Protein AF-A0A920RLA5-F1 (afdb_monomer)

Foldseek 3Di:
DDDCPVVLLVCQLVVVVVCCVVPVFCSNVFSVVVVVVCVVVVFFEWEQAAFLCAPVVDDCLRHPDNQSFKAWPDADQFGTKIWHGGPDTPCVVPGQFYFYAYNDDDDPSNRDDDGGDGDGPDDPFDDDDDDDDDDDDPGDTGTDDHGNVNGVDRD

Secondary structure (DSSP, 8-state):
--TTHHHHHHHHHHHHHHHHHHH---HHHHHHHHHHHHHHTT--EEEE--B--SSTTS-GGG-SSGGGS-EEEEEETTEEEEEEEB---TTGGG-SEEEE--SS---GGG----S-------SSS-----S-TTS-----EEEEEPPGGGSS---

Sequence (155 aa):
MRYLSMDGFNAVYQSSALVDQAEGTEYHARFPQYLHQSQDADLTVGIAMTDAKGDRSLRPHQQSNPDSYLRVIERRADGIVISGTKAIVTAAPYVHHLLVLPGRNMVKEDQIFPWLVRYRLTRRGSLLWPDRPADPVRVGHFSGSLRSDDWPMSL

Solvent-accessible surface area (backbone atoms only — not comparable to full-atom values): 9190 Å² total; per-residue (Å²): 119,56,80,66,34,59,60,52,48,55,51,48,56,55,53,26,44,55,46,22,73,74,71,74,53,64,56,43,75,42,48,58,56,55,51,48,54,34,58,78,67,66,40,41,43,27,51,36,38,42,41,58,52,65,60,79,92,47,56,65,69,66,38,92,55,64,46,25,32,60,28,55,77,44,79,54,88,44,35,44,26,43,38,18,15,52,32,88,45,66,63,57,92,80,34,56,29,38,41,30,37,78,67,63,94,79,59,86,79,45,56,60,75,77,70,66,46,80,45,69,90,56,101,79,59,62,85,76,84,78,99,65,99,83,65,86,79,73,51,43,63,46,60,55,79,48,47,39,89,76,35,94,59,79,124

Structure (mmCIF, N/CA/C/O backbone):
data_AF-A0A920RLA5-F1
#
_entry.id   AF-A0A920RLA5-F1
#
loop_
_atom_site.group_PDB
_atom_site.id
_atom_site.type_symbol
_atom_site.label_atom_id
_atom_site.label_alt_id
_atom_site.label_comp_id
_atom_site.label_asym_id
_atom_site.label_entity_id
_atom_site.label_seq_id
_atom_site.pdbx_PDB_ins_code
_atom_site.Cartn_x
_atom_site.Cartn_y
_atom_site.Cartn_z
_atom_site.occupancy
_atom_site.B_iso_or_equiv
_atom_site.auth_seq_id
_atom_site.auth_comp_id
_atom_site.auth_asym_id
_atom_site.auth_atom_id
_atom_site.pdbx_PDB_model_num
ATOM 1 N N . MET A 1 1 ? -8.789 -14.792 8.258 1.00 58.22 1 MET A N 1
ATOM 2 C CA . MET A 1 1 ? -7.505 -14.092 7.955 1.00 58.22 1 MET A CA 1
ATOM 3 C C . MET A 1 1 ? -6.437 -15.107 7.532 1.00 58.22 1 MET A C 1
ATOM 5 O O . MET A 1 1 ? -6.352 -16.149 8.168 1.00 58.22 1 MET A O 1
ATOM 9 N N . ARG A 1 2 ? -5.677 -14.881 6.446 1.00 67.56 2 ARG A N 1
ATOM 10 C CA . ARG A 1 2 ? -4.701 -15.860 5.907 1.00 67.56 2 ARG A CA 1
ATOM 11 C C . ARG A 1 2 ? -3.411 -15.177 5.437 1.00 67.56 2 ARG A C 1
ATOM 13 O O . ARG A 1 2 ? -3.477 -14.084 4.893 1.00 67.56 2 ARG A O 1
ATOM 20 N N . TYR A 1 3 ? -2.271 -15.867 5.537 1.00 73.19 3 TYR A N 1
ATOM 21 C CA . TYR A 1 3 ? -0.999 -15.455 4.917 1.00 73.19 3 TYR A CA 1
ATOM 22 C C . TYR A 1 3 ? -0.556 -14.032 5.336 1.00 73.19 3 TYR A C 1
ATOM 24 O O . TYR A 1 3 ? -0.633 -13.697 6.516 1.00 73.19 3 TYR A O 1
ATOM 32 N N . LEU A 1 4 ? -0.123 -13.194 4.387 1.00 82.38 4 LEU A N 1
ATOM 33 C CA . LEU A 1 4 ? 0.426 -11.847 4.610 1.00 82.38 4 LEU A CA 1
ATOM 34 C C . LEU A 1 4 ? -0.541 -10.853 5.284 1.00 82.38 4 LEU A C 1
ATOM 36 O O . LEU A 1 4 ? -0.100 -9.786 5.710 1.00 82.38 4 LEU A O 1
ATOM 40 N N . SER A 1 5 ? -1.847 -11.147 5.372 1.00 85.69 5 SER A N 1
ATOM 41 C CA . SER A 1 5 ? -2.813 -10.209 5.967 1.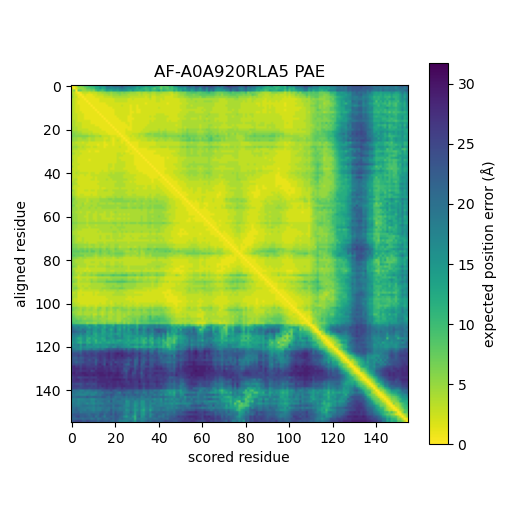00 85.69 5 SER A CA 1
ATOM 42 C C . SER A 1 5 ? -2.486 -9.899 7.426 1.00 85.69 5 SER A C 1
ATOM 44 O O . SER A 1 5 ? -2.631 -8.757 7.844 1.00 85.69 5 SER A O 1
ATOM 46 N N . MET A 1 6 ? -2.049 -10.904 8.194 1.00 89.12 6 MET A N 1
ATOM 47 C CA . MET A 1 6 ? -1.754 -10.738 9.619 1.00 89.12 6 MET A CA 1
ATOM 48 C C . MET A 1 6 ? -0.557 -9.805 9.828 1.00 89.12 6 MET A C 1
ATOM 50 O O . MET A 1 6 ? -0.632 -8.887 10.643 1.00 89.12 6 MET A O 1
ATOM 54 N N . ASP A 1 7 ? 0.513 -9.990 9.055 1.00 91.31 7 ASP A N 1
ATOM 55 C CA . ASP A 1 7 ? 1.702 -9.135 9.118 1.00 91.31 7 ASP A CA 1
ATOM 56 C C . ASP A 1 7 ? 1.358 -7.701 8.712 1.00 91.31 7 ASP A C 1
ATOM 58 O O . ASP A 1 7 ? 1.692 -6.747 9.415 1.00 91.31 7 ASP A O 1
ATOM 62 N N . GLY A 1 8 ? 0.613 -7.551 7.610 1.00 88.50 8 GLY A N 1
ATOM 63 C CA . GLY A 1 8 ? 0.151 -6.252 7.133 1.00 88.50 8 GLY A CA 1
ATOM 64 C C . GLY A 1 8 ? -0.722 -5.535 8.160 1.00 88.50 8 GLY A C 1
ATOM 65 O O . GLY A 1 8 ? -0.545 -4.344 8.386 1.00 88.50 8 GLY A O 1
ATOM 66 N N . PHE A 1 9 ? -1.630 -6.248 8.825 1.00 89.50 9 PHE A N 1
ATOM 67 C CA . PHE A 1 9 ? -2.524 -5.652 9.815 1.00 89.50 9 PHE A CA 1
ATOM 68 C C . PHE A 1 9 ? -1.794 -5.217 11.082 1.00 89.50 9 PHE A C 1
ATOM 70 O O . PHE A 1 9 ? -2.038 -4.114 11.561 1.00 89.50 9 PHE A O 1
ATOM 77 N N . ASN A 1 10 ? -0.866 -6.028 11.593 1.00 91.94 10 ASN A N 1
ATOM 78 C CA . ASN A 1 10 ? -0.052 -5.639 12.745 1.00 91.94 10 ASN A CA 1
ATOM 79 C C . ASN A 1 10 ? 0.842 -4.433 12.423 1.00 91.94 10 ASN A C 1
ATOM 81 O O . ASN A 1 10 ? 0.932 -3.500 13.222 1.00 91.94 10 ASN A O 1
ATOM 85 N N . ALA A 1 11 ? 1.455 -4.413 11.235 1.00 90.44 11 ALA A N 1
ATOM 86 C CA . ALA A 1 11 ? 2.264 -3.285 10.788 1.00 90.44 11 ALA A CA 1
ATOM 87 C C . ALA A 1 11 ? 1.426 -2.007 10.636 1.00 90.44 11 ALA A C 1
ATOM 89 O O . ALA A 1 11 ? 1.840 -0.946 11.102 1.00 90.44 11 ALA A O 1
ATOM 90 N N . VAL A 1 12 ? 0.235 -2.092 10.031 1.00 88.00 12 VAL A N 1
ATOM 91 C CA . VAL A 1 12 ? -0.674 -0.942 9.901 1.00 88.00 12 VAL A CA 1
ATOM 92 C C . VAL A 1 12 ? -1.133 -0.452 11.272 1.00 88.00 12 VAL A C 1
ATOM 94 O O . VAL A 1 12 ? -1.073 0.747 11.512 1.00 88.00 12 VAL A O 1
ATOM 97 N N . TYR A 1 13 ? -1.498 -1.351 12.189 1.00 89.94 13 TYR A N 1
ATOM 98 C CA . TYR A 1 13 ? -1.905 -0.984 13.546 1.00 89.94 13 TYR A CA 1
ATOM 99 C C . TYR A 1 13 ? -0.833 -0.157 14.271 1.00 89.94 13 TYR A C 1
ATOM 101 O O . TYR A 1 13 ? -1.135 0.890 14.835 1.00 89.94 13 TYR A O 1
ATOM 109 N N . GLN A 1 14 ? 0.428 -0.599 14.238 1.00 92.25 14 GLN A N 1
ATOM 110 C CA . GLN A 1 14 ? 1.524 0.120 14.895 1.00 92.25 14 GLN A CA 1
ATOM 111 C C . GLN A 1 14 ? 1.880 1.420 14.167 1.00 92.25 14 GLN A C 1
ATOM 113 O O . GLN A 1 14 ? 2.019 2.470 14.792 1.00 92.25 14 GLN A O 1
ATOM 118 N N . SER A 1 15 ? 2.023 1.359 12.841 1.00 88.44 15 SER A N 1
ATOM 119 C CA . SER A 1 15 ? 2.437 2.515 12.039 1.00 88.44 15 SER A CA 1
ATOM 120 C C . SER A 1 15 ? 1.401 3.639 12.059 1.00 88.44 15 SER A C 1
ATOM 122 O O . SER A 1 15 ? 1.785 4.802 12.149 1.00 88.44 15 SER A O 1
ATOM 124 N N . SER A 1 16 ? 0.103 3.324 12.062 1.00 86.25 16 SER A N 1
ATOM 125 C CA . SER A 1 16 ? -0.944 4.344 12.131 1.00 86.25 16 SER A CA 1
ATOM 126 C C . SER A 1 16 ? -0.922 5.119 13.451 1.00 86.25 16 SER A C 1
ATOM 128 O O . SER A 1 16 ? -1.165 6.319 13.429 1.00 86.25 16 SER A O 1
ATOM 130 N N . ALA A 1 17 ? -0.592 4.479 14.582 1.00 88.12 17 ALA A N 1
ATOM 131 C CA . ALA A 1 17 ? -0.477 5.167 15.875 1.00 88.12 17 ALA A CA 1
ATOM 132 C C . ALA A 1 17 ? 0.652 6.206 15.867 1.00 88.12 17 ALA A C 1
ATOM 134 O O . ALA A 1 17 ? 0.487 7.318 16.362 1.00 88.12 17 ALA A O 1
ATOM 135 N N . LEU A 1 18 ? 1.794 5.845 15.274 1.00 88.50 18 LEU A N 1
ATOM 136 C CA . LEU A 1 18 ? 2.946 6.736 15.150 1.00 88.50 18 LEU A CA 1
ATOM 137 C C . LEU A 1 18 ? 2.649 7.925 14.231 1.00 88.50 18 LEU A C 1
ATOM 139 O O . LEU A 1 18 ? 3.065 9.042 14.525 1.00 88.50 18 LEU A O 1
ATOM 143 N N . VAL A 1 19 ? 1.921 7.692 13.134 1.00 83.56 19 VAL A N 1
ATOM 144 C CA . VAL A 1 19 ? 1.501 8.762 12.219 1.00 83.56 19 VAL A CA 1
ATOM 145 C C . VAL A 1 19 ? 0.525 9.711 12.908 1.00 83.56 19 VAL A C 1
ATOM 147 O O . VAL A 1 19 ? 0.733 10.916 12.848 1.00 83.56 19 VAL A O 1
ATOM 150 N N . ASP A 1 20 ? -0.479 9.193 13.618 1.00 85.50 20 ASP A N 1
ATOM 151 C CA . ASP A 1 20 ? -1.429 10.029 14.362 1.00 85.50 20 ASP A CA 1
ATOM 152 C C . ASP A 1 20 ? -0.726 10.884 15.423 1.00 85.50 20 ASP A C 1
ATOM 154 O O . ASP A 1 20 ? -1.028 12.067 15.563 1.00 85.50 20 ASP A O 1
ATOM 158 N N . GLN A 1 21 ? 0.269 10.324 16.119 1.00 90.50 21 GLN A N 1
ATOM 159 C CA . GLN A 1 21 ? 1.071 11.072 17.086 1.00 90.50 21 GLN A CA 1
ATOM 160 C C . GLN A 1 21 ? 1.901 12.192 16.435 1.00 90.50 21 GLN A C 1
ATOM 162 O O . GLN A 1 21 ? 2.076 13.248 17.042 1.00 90.50 21 GLN A O 1
ATOM 167 N N . ALA A 1 22 ? 2.443 11.960 15.238 1.00 86.12 22 ALA A N 1
ATOM 168 C CA . ALA A 1 22 ? 3.309 12.915 14.549 1.00 86.12 22 ALA A CA 1
ATOM 169 C C . ALA A 1 22 ? 2.527 14.012 13.807 1.00 86.12 22 ALA A C 1
ATOM 171 O O . ALA A 1 22 ? 2.937 15.170 13.816 1.00 86.12 22 ALA A O 1
ATOM 172 N N . GLU A 1 23 ? 1.406 13.650 13.182 1.00 81.56 23 GLU A N 1
ATOM 173 C CA . GLU 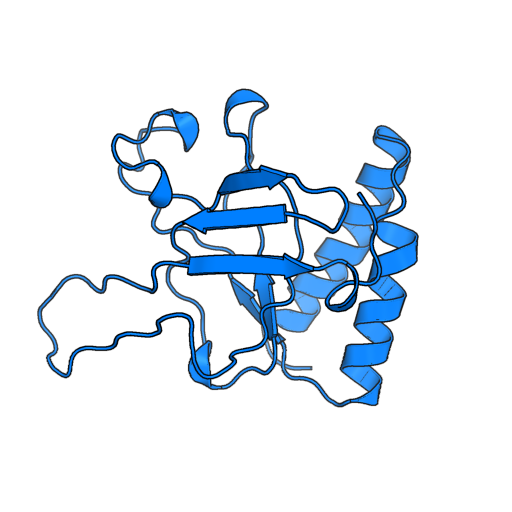A 1 23 ? 0.689 14.493 12.217 1.00 81.56 23 GLU A CA 1
ATOM 174 C C . GLU A 1 23 ? -0.698 14.938 12.715 1.00 81.56 23 GLU A C 1
ATOM 176 O O . GLU A 1 23 ? -1.384 15.695 12.030 1.00 81.56 23 GLU A O 1
ATOM 181 N N . GLY A 1 24 ? -1.140 14.481 13.895 1.00 81.56 24 GLY A N 1
ATOM 182 C CA . GLY A 1 24 ? -2.450 14.833 14.456 1.00 81.56 24 GLY A CA 1
ATOM 183 C C . GLY A 1 24 ? -3.635 14.240 13.688 1.00 81.56 24 GLY A C 1
ATOM 184 O O . GLY A 1 24 ? -4.730 14.799 13.717 1.00 81.56 24 GLY A O 1
ATOM 185 N N . THR A 1 25 ? -3.415 13.142 12.962 1.00 79.31 25 THR A N 1
ATOM 186 C CA . THR A 1 25 ? -4.450 12.432 12.201 1.00 79.31 25 THR A CA 1
ATOM 187 C C . THR A 1 25 ? -5.240 11.451 13.079 1.00 79.31 25 THR A C 1
ATOM 189 O O . THR A 1 25 ? -4.962 11.299 14.265 1.00 79.31 25 THR A O 1
ATOM 192 N N . GLU A 1 26 ? -6.237 10.775 12.497 1.00 77.56 26 GLU A N 1
ATOM 193 C CA . GLU A 1 26 ? -7.094 9.799 13.200 1.00 77.56 26 GLU A CA 1
ATOM 194 C C . GLU A 1 26 ? -7.061 8.390 12.568 1.00 77.56 26 GLU A C 1
ATOM 196 O O . GLU A 1 26 ? -8.023 7.618 12.653 1.00 77.56 26 GLU A O 1
ATOM 201 N N . TYR A 1 27 ? -5.985 8.034 11.867 1.00 77.94 27 TYR A N 1
ATOM 202 C CA . TYR A 1 27 ? -5.880 6.766 11.145 1.00 77.94 27 TYR A CA 1
ATOM 203 C C . TYR A 1 27 ? -5.922 5.546 12.076 1.00 77.94 27 TYR A C 1
ATOM 205 O O . TYR A 1 27 ? -6.524 4.522 11.739 1.00 77.94 27 TYR A O 1
ATOM 213 N N . HIS A 1 28 ? -5.312 5.646 13.254 1.00 84.19 28 HIS A N 1
ATOM 214 C CA . HIS A 1 28 ? -5.241 4.581 14.244 1.00 84.19 28 HIS A CA 1
ATOM 215 C C . HIS A 1 28 ? -6.575 4.308 14.925 1.00 84.19 28 HIS A C 1
ATOM 217 O O . HIS A 1 28 ? -6.865 3.154 15.212 1.00 84.19 28 HIS A O 1
ATOM 223 N N . ALA A 1 29 ? -7.425 5.316 15.125 1.00 80.38 29 ALA A N 1
ATOM 224 C CA . ALA A 1 29 ? -8.768 5.093 15.665 1.00 80.38 29 ALA A CA 1
ATOM 225 C C . ALA A 1 29 ? -9.670 4.326 14.677 1.00 80.38 29 ALA A C 1
ATOM 227 O O . ALA A 1 29 ? -10.570 3.579 15.070 1.00 80.38 29 ALA A O 1
ATOM 228 N N . ARG A 1 30 ? -9.418 4.496 13.377 1.00 76.62 30 ARG A N 1
ATOM 229 C CA . ARG A 1 30 ? -10.261 3.979 12.293 1.00 76.62 30 ARG A CA 1
ATOM 230 C C . ARG A 1 30 ? -9.838 2.578 11.831 1.00 76.62 30 ARG A C 1
ATOM 232 O O . ARG A 1 30 ? -10.688 1.769 11.461 1.00 76.62 30 ARG A O 1
ATOM 239 N N . PHE A 1 31 ? -8.548 2.239 11.899 1.00 83.56 31 PHE A N 1
ATOM 240 C CA . PHE A 1 31 ? -8.054 0.915 11.497 1.00 83.56 31 PHE A CA 1
ATOM 241 C C . PHE A 1 31 ? -8.662 -0.271 12.288 1.00 83.56 31 PHE A C 1
ATOM 243 O O . PHE A 1 31 ? -9.070 -1.243 11.647 1.00 83.56 31 PHE A O 1
ATOM 250 N N . PRO A 1 32 ? -8.809 -0.226 13.630 1.00 85.81 32 PRO A N 1
ATOM 251 C CA . PRO A 1 32 ? -9.455 -1.288 14.402 1.00 85.81 32 PRO A CA 1
ATOM 252 C C . PRO A 1 32 ? -10.892 -1.564 13.957 1.00 85.81 32 PRO A C 1
ATOM 254 O O . PRO A 1 32 ? -11.315 -2.714 13.941 1.00 85.81 32 PRO A O 1
ATOM 257 N N . GLN A 1 33 ? -11.633 -0.541 13.520 1.00 83.94 33 GLN A N 1
ATOM 258 C CA . GLN A 1 33 ? -12.989 -0.725 12.996 1.00 83.94 33 GLN A CA 1
ATOM 259 C C . GLN A 1 33 ? -12.969 -1.560 11.709 1.00 83.94 33 GLN A C 1
ATOM 261 O O . GLN A 1 33 ? -13.754 -2.494 11.567 1.00 83.94 33 GLN A O 1
ATOM 266 N N . TYR A 1 34 ? -12.029 -1.288 10.797 1.00 81.50 34 TYR A N 1
ATOM 267 C CA . TYR A 1 34 ? -11.833 -2.105 9.596 1.00 81.50 34 TYR A CA 1
ATOM 268 C C . TYR A 1 34 ? -11.377 -3.536 9.924 1.00 81.50 34 TYR A C 1
ATOM 270 O O . TYR A 1 34 ? -11.817 -4.494 9.280 1.00 81.50 34 TYR A O 1
ATOM 278 N N . LEU A 1 35 ? -10.505 -3.690 10.925 1.00 86.00 35 LEU A N 1
ATOM 279 C CA . LEU A 1 35 ? -10.062 -4.993 11.413 1.00 86.00 35 LEU A CA 1
ATOM 280 C C . LEU A 1 35 ? -11.252 -5.821 11.914 1.00 86.00 35 LEU A C 1
ATOM 282 O O . LEU A 1 35 ? -11.428 -6.945 11.447 1.00 86.00 35 LEU A O 1
ATOM 286 N N . HIS A 1 36 ? -12.084 -5.251 12.788 1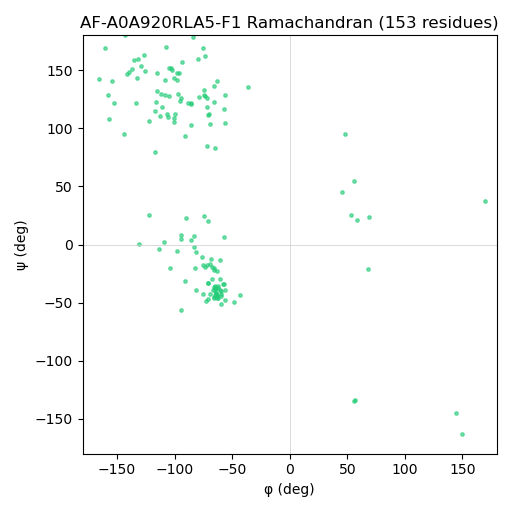.00 86.94 36 HIS A N 1
ATOM 287 C CA . HIS A 1 36 ? -13.279 -5.912 13.314 1.00 86.94 36 HIS A CA 1
ATOM 288 C C . HIS A 1 36 ? -14.277 -6.241 12.205 1.00 86.94 36 HIS A C 1
ATOM 290 O O . HIS A 1 36 ? -14.667 -7.392 12.079 1.00 86.94 36 HIS A O 1
ATOM 296 N N . GLN A 1 37 ? -14.573 -5.306 11.297 1.00 84.81 37 GLN A N 1
ATOM 297 C CA . GLN A 1 37 ? -15.428 -5.582 10.133 1.00 84.81 37 GLN A CA 1
ATOM 298 C C . GLN A 1 37 ? -14.902 -6.741 9.274 1.00 84.81 37 GLN A C 1
ATOM 300 O O . GLN A 1 37 ? -15.676 -7.553 8.770 1.00 84.81 37 GLN A O 1
ATOM 305 N N . SER A 1 38 ? -13.582 -6.823 9.088 1.00 85.06 38 SER A 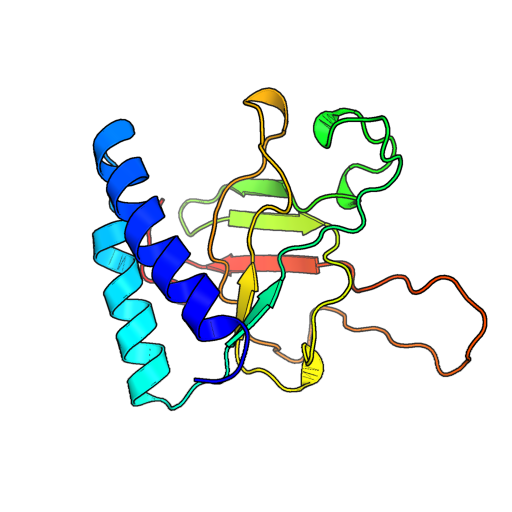N 1
ATOM 306 C CA . SER A 1 38 ? -12.959 -7.909 8.328 1.00 85.06 38 SER A CA 1
ATOM 307 C C . SER A 1 38 ? -13.019 -9.244 9.069 1.00 85.06 38 SER A C 1
ATOM 309 O O . SER A 1 38 ? -13.115 -10.282 8.420 1.00 85.06 38 SER A O 1
ATOM 311 N N . GLN A 1 39 ? -12.950 -9.230 10.401 1.00 89.44 39 GLN A N 1
ATOM 312 C CA . GLN A 1 39 ? -13.087 -10.417 11.245 1.00 89.44 39 GLN A CA 1
ATOM 313 C C . GLN A 1 39 ? -14.541 -10.902 11.290 1.00 89.44 39 GLN A C 1
ATOM 315 O O . GLN A 1 39 ? -14.787 -12.073 11.017 1.00 89.44 39 GLN A O 1
ATOM 320 N N . ASP A 1 40 ? -15.490 -9.999 11.545 1.00 91.25 40 ASP A N 1
ATOM 321 C CA . ASP A 1 40 ? -16.921 -10.292 11.670 1.00 91.25 40 ASP A CA 1
ATOM 322 C C . ASP A 1 40 ? -17.512 -10.857 10.372 1.00 91.25 40 ASP A C 1
ATOM 324 O O . ASP A 1 40 ? -18.353 -11.753 10.402 1.00 91.25 40 ASP A O 1
ATOM 328 N N . ALA A 1 41 ? -17.054 -10.357 9.220 1.00 87.38 41 ALA A N 1
ATOM 329 C CA . ALA A 1 41 ? -17.496 -10.817 7.905 1.00 87.38 41 ALA A CA 1
ATOM 330 C C . ALA A 1 41 ? -16.595 -11.908 7.285 1.00 87.38 41 ALA A C 1
ATOM 332 O O . ALA A 1 41 ? -16.764 -12.225 6.109 1.00 87.38 41 ALA A O 1
ATOM 333 N N . ASP A 1 42 ? -15.626 -12.446 8.040 1.00 90.38 42 ASP A N 1
ATOM 334 C CA . ASP A 1 42 ? -14.625 -13.434 7.595 1.00 90.38 42 ASP A CA 1
ATOM 335 C C . ASP A 1 42 ? -13.973 -13.093 6.237 1.00 90.38 42 ASP A C 1
ATOM 337 O O . ASP A 1 42 ? -13.819 -13.909 5.322 1.00 90.38 42 ASP A O 1
ATOM 341 N N . LEU A 1 43 ? -13.580 -11.827 6.078 1.00 85.75 43 LEU A N 1
ATOM 342 C CA . LEU A 1 43 ? -13.010 -11.345 4.830 1.00 85.75 43 LEU A CA 1
ATOM 343 C C . LEU A 1 43 ? -11.578 -11.847 4.654 1.00 85.75 43 LEU A C 1
ATOM 345 O O . LEU A 1 43 ? -10.699 -11.722 5.512 1.00 85.75 43 LEU A O 1
ATOM 349 N N . THR A 1 44 ? -11.309 -12.347 3.454 1.00 86.94 44 THR A N 1
ATOM 350 C CA . THR A 1 44 ? -9.938 -12.593 2.997 1.00 86.94 44 THR A CA 1
ATOM 351 C C . THR A 1 44 ? -9.371 -11.314 2.385 1.00 86.94 44 THR A C 1
ATOM 353 O O . THR A 1 44 ? -9.934 -10.803 1.417 1.00 86.94 44 THR A O 1
ATOM 356 N N . VAL A 1 45 ? -8.256 -10.814 2.925 1.00 84.69 45 VAL A N 1
ATOM 357 C CA . VAL A 1 45 ? -7.627 -9.548 2.512 1.00 84.69 45 VAL A CA 1
ATOM 358 C C . VAL A 1 45 ? -6.228 -9.810 1.955 1.00 84.69 45 VAL A C 1
ATOM 360 O O . VAL A 1 45 ? -5.349 -10.256 2.684 1.00 84.69 45 VAL A O 1
ATOM 363 N N . GLY A 1 46 ? -5.994 -9.551 0.672 1.00 86.56 46 GLY A N 1
ATOM 364 C CA . GLY A 1 46 ? -4.666 -9.680 0.060 1.00 86.56 46 GLY A CA 1
ATOM 365 C C . GLY A 1 46 ? -3.778 -8.472 0.353 1.00 86.56 46 GLY A C 1
ATOM 366 O O . GLY A 1 46 ? -4.284 -7.398 0.657 1.00 86.56 46 GLY A O 1
ATOM 367 N N . ILE A 1 47 ? -2.458 -8.616 0.233 1.00 87.62 47 ILE A N 1
ATOM 368 C CA . ILE A 1 47 ? -1.511 -7.498 0.373 1.00 87.62 47 ILE A CA 1
ATOM 369 C C . ILE A 1 47 ? -1.000 -7.077 -1.003 1.00 87.62 47 ILE A C 1
ATOM 371 O O . ILE A 1 47 ? -0.476 -7.899 -1.753 1.00 87.62 47 ILE A O 1
ATOM 375 N N . ALA A 1 48 ? -1.104 -5.786 -1.309 1.00 88.12 48 ALA A N 1
ATOM 376 C CA . ALA A 1 48 ? -0.597 -5.177 -2.531 1.00 88.12 48 ALA A CA 1
ATOM 377 C C . ALA A 1 48 ? 0.497 -4.151 -2.189 1.00 88.12 48 ALA A C 1
ATOM 379 O O . ALA A 1 48 ? 0.262 -2.945 -2.127 1.00 88.12 48 ALA A O 1
ATOM 380 N N . MET A 1 49 ? 1.703 -4.660 -1.932 1.00 88.19 49 MET A N 1
ATOM 381 C CA . MET A 1 49 ? 2.864 -3.873 -1.496 1.00 88.19 49 MET A CA 1
ATOM 382 C C . MET A 1 49 ? 3.756 -3.467 -2.678 1.00 88.19 49 MET A C 1
ATOM 384 O O . MET A 1 49 ? 4.015 -2.288 -2.913 1.00 88.19 49 MET A O 1
ATOM 388 N N . THR A 1 50 ? 4.219 -4.453 -3.447 1.00 90.69 50 THR A N 1
ATOM 389 C CA . THR A 1 50 ? 5.231 -4.270 -4.493 1.00 90.69 50 THR A CA 1
ATOM 390 C C . THR A 1 50 ? 4.657 -3.532 -5.700 1.00 90.69 50 THR A C 1
ATOM 392 O O . THR A 1 50 ? 3.747 -4.023 -6.353 1.00 90.69 50 THR A O 1
ATOM 395 N N . ASP A 1 51 ? 5.191 -2.356 -6.023 1.00 90.00 51 ASP A N 1
ATOM 396 C CA . ASP A 1 51 ? 4.887 -1.641 -7.269 1.00 90.00 51 ASP A CA 1
ATOM 397 C C . ASP A 1 51 ? 5.585 -2.279 -8.491 1.00 90.00 51 ASP A C 1
ATOM 399 O O . ASP A 1 51 ? 6.488 -3.106 -8.338 1.00 90.00 51 ASP A O 1
ATOM 403 N N . ALA A 1 52 ? 5.219 -1.877 -9.714 1.00 90.38 52 ALA A N 1
ATOM 404 C CA . ALA A 1 52 ? 5.934 -2.291 -10.933 1.00 90.38 52 ALA A CA 1
ATOM 405 C C . ALA A 1 52 ? 7.394 -1.791 -10.973 1.00 90.38 52 ALA A C 1
ATOM 407 O O . ALA A 1 52 ? 8.246 -2.401 -11.621 1.00 90.38 52 ALA A O 1
ATOM 408 N N . LYS A 1 53 ? 7.690 -0.716 -10.231 1.00 86.75 53 LYS A N 1
ATOM 409 C CA . LYS A 1 53 ? 9.013 -0.121 -9.966 1.00 86.75 53 LYS A CA 1
ATOM 410 C C . LYS A 1 53 ? 9.728 0.543 -11.144 1.00 86.75 53 LYS A C 1
ATOM 412 O O . LYS A 1 53 ? 10.574 1.387 -10.867 1.00 86.75 53 LYS A O 1
ATOM 417 N N . GLY A 1 54 ? 9.398 0.217 -12.394 1.00 90.25 54 GLY A N 1
ATOM 418 C CA . GLY A 1 54 ? 10.006 0.846 -13.572 1.00 90.25 54 GLY A CA 1
ATOM 419 C C . GLY A 1 54 ? 11.535 0.719 -13.579 1.00 90.25 54 GLY A C 1
ATOM 420 O O . GLY A 1 54 ? 12.072 -0.357 -13.297 1.00 90.25 54 GLY A O 1
ATOM 421 N N . ASP A 1 55 ? 12.231 1.821 -13.866 1.00 92.62 55 ASP A N 1
ATOM 422 C CA . ASP A 1 55 ? 13.684 1.902 -13.713 1.00 92.62 55 ASP A CA 1
ATOM 423 C C . ASP A 1 55 ? 14.049 1.910 -12.223 1.00 92.62 55 ASP A C 1
ATOM 425 O O . ASP A 1 55 ? 13.776 2.856 -11.482 1.00 92.62 55 ASP A O 1
ATOM 429 N N . ARG A 1 56 ? 14.698 0.836 -11.772 1.00 91.69 56 ARG A N 1
ATOM 430 C CA . ARG A 1 56 ? 15.036 0.635 -10.358 1.00 91.69 56 ARG A CA 1
ATOM 431 C C . ARG A 1 56 ? 16.114 1.590 -9.842 1.00 91.69 56 ARG A C 1
ATOM 433 O O . ARG A 1 56 ? 16.243 1.708 -8.624 1.00 91.69 56 ARG A O 1
ATOM 440 N N . SER A 1 57 ? 16.867 2.245 -10.727 1.00 94.25 57 SER A N 1
ATOM 441 C CA . SER A 1 57 ? 17.847 3.270 -10.350 1.00 94.25 57 SER A CA 1
ATOM 442 C C . SER A 1 57 ? 17.190 4.601 -9.970 1.00 94.25 57 SER A C 1
ATOM 444 O O . SER A 1 57 ? 17.797 5.411 -9.271 1.00 94.25 57 SER A O 1
ATOM 446 N N . LEU A 1 58 ? 15.928 4.799 -10.360 1.00 92.75 58 LEU A N 1
ATOM 447 C CA . LEU A 1 58 ? 15.186 6.039 -10.172 1.00 92.75 58 LEU A CA 1
ATOM 448 C C . LEU A 1 58 ? 14.186 5.947 -9.005 1.00 92.75 58 LEU A C 1
ATOM 450 O O . LEU A 1 58 ? 13.664 4.884 -8.640 1.00 92.75 58 LEU A O 1
ATOM 454 N N . ARG A 1 59 ? 13.901 7.093 -8.380 1.00 90.75 59 ARG A N 1
ATOM 455 C CA . ARG A 1 59 ? 12.810 7.246 -7.399 1.00 90.75 59 ARG A CA 1
ATOM 456 C C . ARG A 1 59 ? 11.443 7.249 -8.102 1.00 90.75 59 ARG A C 1
ATOM 458 O O . ARG A 1 59 ? 11.397 7.479 -9.309 1.00 90.75 59 ARG A O 1
ATOM 465 N N . PRO A 1 60 ? 10.330 7.017 -7.382 1.00 90.38 60 PRO A N 1
ATOM 466 C CA . PRO A 1 60 ? 8.979 7.087 -7.949 1.00 90.38 60 PRO A CA 1
ATOM 467 C C . PRO A 1 60 ? 8.699 8.355 -8.768 1.00 90.38 60 PRO A C 1
ATOM 469 O O . PRO A 1 60 ? 8.285 8.246 -9.919 1.00 90.38 60 PRO A O 1
ATOM 472 N N . HIS A 1 61 ? 9.005 9.541 -8.230 1.00 89.69 61 HIS A N 1
ATOM 473 C CA . HIS A 1 61 ? 8.784 10.820 -8.928 1.00 89.69 61 HIS A CA 1
ATOM 474 C C . HIS A 1 61 ? 9.693 11.051 -10.149 1.00 89.69 61 HIS A C 1
ATOM 476 O O . HIS A 1 61 ? 9.458 11.972 -10.924 1.00 89.69 61 HIS A O 1
ATOM 482 N N . GLN A 1 62 ? 10.741 10.240 -10.314 1.00 92.75 62 GLN A N 1
ATOM 483 C CA . GLN A 1 62 ? 11.706 10.343 -11.415 1.00 92.75 62 GLN A CA 1
ATOM 484 C C . GLN A 1 62 ? 11.400 9.363 -12.551 1.00 92.75 62 GLN A C 1
ATOM 486 O O . GLN A 1 62 ? 12.081 9.377 -13.574 1.00 92.75 62 GLN A O 1
ATOM 491 N N . GLN A 1 63 ? 10.411 8.483 -12.379 1.00 91.81 63 GLN A N 1
ATOM 492 C CA . GLN A 1 63 ? 10.049 7.517 -13.407 1.00 91.81 63 GLN A CA 1
ATOM 493 C C . GLN A 1 63 ? 9.482 8.234 -14.632 1.00 91.81 63 GLN A C 1
ATOM 495 O O . GLN A 1 63 ? 8.618 9.099 -14.512 1.00 91.81 63 GLN A O 1
ATOM 500 N N . SER A 1 64 ? 9.906 7.810 -15.823 1.00 93.75 64 SER A N 1
ATOM 501 C CA . SER A 1 64 ? 9.328 8.296 -17.082 1.00 93.75 64 SER A CA 1
ATOM 502 C C . SER A 1 64 ? 7.842 7.950 -17.200 1.00 93.75 64 SER A C 1
ATOM 504 O O . SER A 1 64 ? 7.055 8.744 -17.710 1.00 93.75 64 SER A O 1
ATOM 506 N N . ASN A 1 65 ? 7.451 6.776 -16.694 1.00 91.38 65 ASN A N 1
ATOM 507 C CA . ASN A 1 65 ? 6.058 6.394 -16.519 1.00 91.38 65 ASN A CA 1
ATOM 508 C C . ASN A 1 65 ? 5.638 6.580 -15.046 1.00 91.38 65 ASN A C 1
ATOM 510 O O . ASN A 1 65 ? 6.031 5.752 -14.211 1.00 91.38 65 ASN A O 1
ATOM 514 N N . PRO A 1 66 ? 4.798 7.583 -14.727 1.00 86.75 66 PRO A N 1
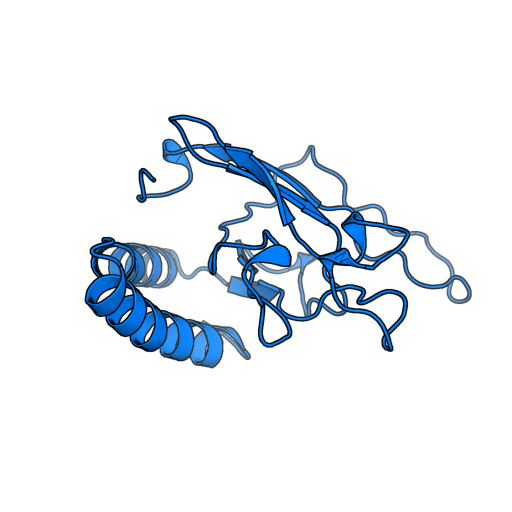ATOM 515 C CA . PRO A 1 66 ? 4.379 7.868 -13.356 1.00 86.75 66 PRO A CA 1
ATOM 516 C C . PRO A 1 66 ? 3.498 6.767 -12.746 1.00 86.75 66 PRO A C 1
ATOM 518 O O . PRO A 1 66 ? 3.419 6.673 -11.528 1.00 86.75 66 PRO A O 1
ATOM 521 N N . ASP A 1 67 ? 2.885 5.900 -13.560 1.00 87.19 67 ASP A N 1
ATOM 522 C CA . ASP A 1 67 ? 2.049 4.783 -13.090 1.00 87.19 67 ASP A CA 1
ATOM 523 C C . ASP A 1 67 ? 2.866 3.513 -12.768 1.00 87.19 67 ASP A C 1
ATOM 525 O O . ASP A 1 67 ? 2.309 2.468 -12.412 1.00 87.19 67 ASP A O 1
ATOM 529 N N . SER A 1 68 ? 4.201 3.591 -12.862 1.00 89.38 68 SER A N 1
ATOM 530 C CA . SER A 1 68 ? 5.112 2.535 -12.387 1.00 89.38 68 SER A CA 1
ATOM 531 C C . SER A 1 68 ? 5.069 2.366 -10.865 1.00 89.38 68 SER A C 1
ATOM 533 O O . SER A 1 68 ? 5.457 1.312 -10.354 1.00 89.38 68 SER A O 1
ATOM 535 N N . TYR A 1 69 ? 4.599 3.396 -10.157 1.00 87.19 69 TYR A N 1
ATOM 536 C CA . TYR A 1 69 ? 4.278 3.388 -8.736 1.00 87.19 69 TYR A CA 1
ATOM 537 C C . TYR A 1 69 ? 2.846 3.874 -8.537 1.00 87.19 69 TYR A C 1
ATOM 539 O O . TYR A 1 69 ? 2.335 4.680 -9.311 1.00 87.19 69 TYR A O 1
ATOM 547 N N . LEU A 1 70 ? 2.190 3.372 -7.496 1.00 84.69 70 LEU A N 1
ATOM 548 C CA . LEU A 1 70 ? 0.864 3.845 -7.121 1.00 84.69 70 LEU A CA 1
ATOM 549 C C . LEU A 1 70 ? 0.940 5.248 -6.511 1.00 84.69 70 LEU A C 1
ATOM 551 O O . LEU A 1 70 ? 1.660 5.439 -5.540 1.00 84.69 70 LEU A O 1
ATOM 555 N N . ARG A 1 71 ? 0.176 6.204 -7.039 1.00 81.81 71 ARG A N 1
ATOM 556 C CA . ARG A 1 71 ? 0.141 7.609 -6.600 1.00 81.81 71 ARG A CA 1
ATOM 557 C C . ARG A 1 71 ? -1.288 8.129 -6.489 1.00 81.81 71 ARG A C 1
ATOM 559 O O . ARG A 1 71 ? -2.197 7.611 -7.137 1.00 81.81 71 ARG A O 1
ATOM 566 N N . VAL A 1 72 ? -1.476 9.189 -5.709 1.00 80.31 72 VAL A N 1
ATOM 567 C CA . VAL A 1 72 ? -2.745 9.929 -5.686 1.00 80.31 72 VAL A CA 1
ATOM 568 C C . VAL A 1 72 ? -2.796 10.840 -6.907 1.00 80.31 72 VAL A C 1
ATOM 570 O O . VAL A 1 72 ? -1.866 11.606 -7.146 1.00 80.31 72 VAL A O 1
ATOM 573 N N . ILE A 1 73 ? -3.868 10.748 -7.688 1.00 80.75 73 ILE A N 1
ATOM 574 C CA . ILE A 1 73 ? -4.093 11.608 -8.859 1.00 80.75 73 ILE A CA 1
ATOM 575 C C . ILE A 1 73 ? -5.133 12.692 -8.595 1.00 80.75 73 ILE A C 1
ATOM 577 O O . ILE A 1 73 ? -5.154 13.697 -9.296 1.00 80.75 73 ILE A O 1
ATOM 581 N N . GLU A 1 74 ? -5.976 12.504 -7.580 1.00 78.00 74 GLU A N 1
ATOM 582 C CA . GLU A 1 74 ? -7.015 13.456 -7.211 1.00 78.00 74 GLU A CA 1
ATOM 583 C C . GLU A 1 74 ? -7.363 13.305 -5.726 1.00 78.00 74 GLU A C 1
ATOM 585 O O . GLU A 1 74 ? -7.431 12.186 -5.208 1.00 78.00 74 GLU A O 1
ATOM 590 N N . ARG A 1 75 ? -7.602 14.429 -5.046 1.00 74.75 75 ARG A N 1
ATOM 591 C CA . ARG A 1 75 ? -8.158 14.479 -3.688 1.00 74.75 75 ARG A CA 1
ATOM 592 C C . ARG A 1 75 ? -9.523 15.147 -3.757 1.00 74.75 75 ARG A C 1
ATOM 594 O O . ARG A 1 75 ? -9.659 16.196 -4.381 1.00 74.75 75 ARG A O 1
ATOM 601 N N . ARG A 1 76 ? -10.514 14.538 -3.121 1.00 77.50 76 ARG A N 1
ATOM 602 C CA . ARG A 1 76 ? -11.905 14.984 -3.068 1.00 77.50 76 ARG A CA 1
ATOM 603 C C . ARG A 1 76 ? -12.345 15.079 -1.612 1.00 77.50 76 ARG A C 1
ATOM 605 O O . ARG A 1 76 ? -11.723 14.485 -0.736 1.00 77.50 76 ARG A O 1
ATOM 612 N N . ALA A 1 77 ? -13.437 15.794 -1.360 1.00 68.31 77 ALA A N 1
ATOM 613 C CA . ALA A 1 77 ? -14.022 15.868 -0.020 1.00 68.31 77 ALA A CA 1
ATOM 614 C C . ALA A 1 77 ? -14.463 14.486 0.499 1.00 68.31 77 ALA A C 1
ATOM 616 O O . ALA A 1 77 ? -14.428 14.235 1.697 1.00 68.31 77 ALA A O 1
ATOM 617 N N . ASP A 1 78 ? -14.841 13.585 -0.410 1.00 64.19 78 ASP A N 1
ATOM 618 C CA . ASP A 1 78 ? -15.246 12.216 -0.113 1.00 64.19 78 ASP A CA 1
ATOM 619 C C . ASP A 1 78 ? -14.096 11.204 -0.231 1.00 64.19 78 ASP A C 1
ATOM 621 O O . ASP A 1 78 ? -14.337 10.017 -0.090 1.00 64.19 78 ASP A O 1
ATOM 625 N N . GLY A 1 79 ? -12.844 11.600 -0.481 1.00 67.62 79 GLY A N 1
ATOM 626 C CA . GLY A 1 79 ? -11.739 10.639 -0.528 1.00 67.62 79 GLY A CA 1
ATOM 627 C C . GLY A 1 79 ? -10.673 10.948 -1.566 1.00 67.62 79 GLY A C 1
ATOM 628 O O . GLY A 1 79 ? -10.305 12.097 -1.800 1.00 67.62 79 GLY A O 1
ATOM 629 N N . ILE A 1 80 ? -10.108 9.902 -2.167 1.00 72.31 80 ILE A N 1
ATOM 630 C CA . ILE A 1 80 ? -8.986 10.017 -3.107 1.00 72.31 80 ILE A CA 1
ATOM 631 C C . ILE A 1 80 ? -9.165 9.121 -4.320 1.00 72.31 80 ILE A C 1
ATOM 633 O O . ILE A 1 80 ? -9.751 8.039 -4.261 1.00 72.31 80 ILE A O 1
ATOM 637 N N . VAL A 1 81 ? -8.587 9.564 -5.429 1.00 74.88 81 VAL A N 1
ATOM 638 C CA . VAL A 1 81 ? -8.417 8.7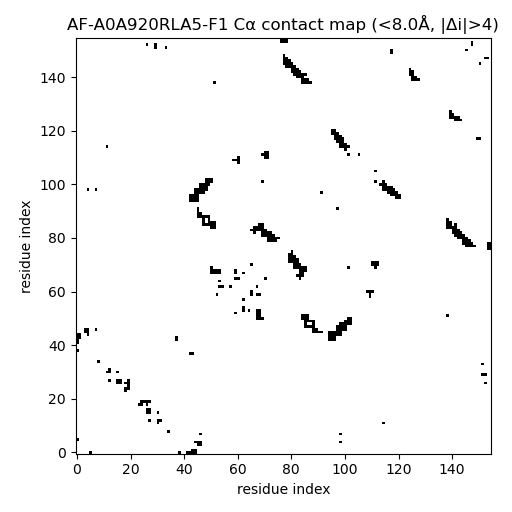62 -6.635 1.00 74.88 81 VAL A CA 1
ATOM 639 C C . VAL A 1 81 ? -6.940 8.426 -6.753 1.00 74.88 81 VAL A C 1
ATOM 641 O O . VAL A 1 81 ? -6.081 9.308 -6.675 1.00 74.88 81 VAL A O 1
ATOM 644 N N . ILE A 1 82 ? -6.646 7.144 -6.938 1.00 75.44 82 ILE A N 1
ATOM 645 C CA . ILE A 1 82 ? -5.283 6.635 -7.095 1.00 75.44 82 ILE A CA 1
ATOM 646 C C . ILE A 1 82 ? -5.099 6.049 -8.493 1.00 75.44 82 ILE A C 1
ATOM 648 O O . ILE A 1 82 ? -6.038 5.497 -9.068 1.00 75.44 82 ILE A O 1
ATOM 652 N N . SER A 1 83 ? -3.883 6.168 -9.021 1.00 82.12 83 SER A N 1
ATOM 653 C CA . SER A 1 83 ? -3.451 5.524 -10.263 1.00 82.12 83 SER A CA 1
ATOM 654 C C . SER A 1 83 ? -2.106 4.860 -10.057 1.00 82.12 83 SER A C 1
ATOM 656 O O . SER A 1 83 ? -1.250 5.386 -9.348 1.00 82.12 83 SER A O 1
ATOM 658 N N . GLY A 1 84 ? -1.912 3.713 -10.691 1.00 84.94 84 GLY A N 1
ATOM 659 C CA . GLY A 1 84 ? -0.612 3.071 -10.795 1.00 84.94 84 GLY A CA 1
ATOM 660 C C . GLY A 1 84 ? -0.719 1.563 -10.879 1.00 84.94 84 GLY A C 1
ATOM 661 O O . GLY A 1 84 ? -1.780 1.009 -11.174 1.00 84.94 84 GLY A O 1
ATOM 662 N N . THR A 1 85 ? 0.406 0.901 -10.621 1.00 87.56 85 THR A N 1
ATOM 663 C CA . THR A 1 85 ? 0.540 -0.537 -10.843 1.00 87.56 85 THR A CA 1
ATOM 664 C C . THR A 1 85 ? 1.180 -1.232 -9.652 1.00 87.56 85 THR A C 1
ATOM 666 O O . THR A 1 85 ? 2.330 -0.957 -9.301 1.00 87.56 85 THR A O 1
ATOM 669 N N . LYS A 1 86 ? 0.461 -2.201 -9.081 1.00 85.38 86 LYS A N 1
ATOM 670 C CA . LYS A 1 86 ? 1.008 -3.175 -8.130 1.00 85.38 86 LYS A CA 1
ATOM 671 C C . LYS A 1 86 ? 1.352 -4.467 -8.860 1.00 85.38 86 LYS A C 1
ATOM 673 O O . LYS A 1 86 ? 0.532 -5.007 -9.594 1.00 85.38 86 LYS A O 1
ATOM 678 N N . ALA A 1 87 ? 2.566 -4.956 -8.654 1.00 88.44 87 ALA A N 1
ATOM 679 C CA . ALA A 1 87 ? 3.074 -6.201 -9.201 1.00 88.44 87 ALA A CA 1
ATOM 680 C C . ALA A 1 87 ? 3.070 -7.303 -8.130 1.00 88.44 87 ALA A C 1
ATOM 682 O O . ALA A 1 87 ? 3.260 -7.033 -6.947 1.00 88.44 87 ALA A O 1
ATOM 683 N N . ILE A 1 88 ? 2.908 -8.559 -8.562 1.00 84.88 88 ILE A N 1
ATOM 684 C CA . ILE A 1 88 ? 3.020 -9.751 -7.700 1.00 84.88 88 ILE A CA 1
ATOM 685 C C . ILE A 1 88 ? 2.067 -9.667 -6.491 1.00 84.88 88 ILE A C 1
ATOM 687 O O . ILE A 1 88 ? 2.465 -9.758 -5.331 1.00 84.88 88 ILE A O 1
ATOM 691 N N . VAL A 1 89 ? 0.779 -9.465 -6.768 1.00 87.12 89 VAL A N 1
ATOM 692 C CA . VAL A 1 89 ? -0.261 -9.472 -5.734 1.00 87.12 89 VAL A CA 1
ATOM 693 C C . VAL A 1 89 ? -0.801 -10.895 -5.605 1.00 87.12 89 VAL A C 1
ATOM 695 O O . VAL A 1 89 ? -1.678 -11.322 -6.361 1.00 87.12 89 VAL A O 1
ATOM 698 N N . THR A 1 90 ? -0.230 -11.660 -4.674 1.00 85.00 90 THR A N 1
ATOM 699 C CA . THR A 1 90 ? -0.599 -13.064 -4.452 1.00 85.00 90 THR A CA 1
ATOM 700 C C . THR A 1 90 ? -2.090 -13.193 -4.161 1.00 85.00 90 THR A C 1
ATOM 702 O O . THR A 1 90 ? -2.624 -12.516 -3.284 1.00 85.00 90 THR A O 1
ATOM 705 N N . ALA A 1 91 ? -2.748 -14.091 -4.897 1.00 84.25 91 ALA A N 1
ATOM 706 C CA . ALA A 1 91 ? -4.174 -14.378 -4.780 1.00 84.25 91 ALA A CA 1
ATOM 707 C C . ALA A 1 91 ? -5.109 -13.173 -5.010 1.00 84.25 91 ALA A C 1
ATOM 709 O O . ALA A 1 91 ? -6.272 -13.252 -4.631 1.00 84.25 91 ALA A O 1
ATOM 710 N N . ALA A 1 92 ? -4.658 -12.104 -5.685 1.00 83.75 92 ALA A N 1
ATOM 711 C CA . ALA A 1 92 ? -5.489 -10.937 -6.007 1.00 83.75 92 ALA A CA 1
ATOM 712 C C . ALA A 1 92 ? -6.915 -11.252 -6.514 1.00 83.75 92 ALA A C 1
ATOM 714 O O . ALA A 1 92 ? -7.841 -10.601 -6.038 1.00 83.75 92 ALA A O 1
ATOM 715 N N . PRO A 1 93 ? -7.149 -12.231 -7.417 1.00 82.81 93 PRO A N 1
ATOM 716 C CA . PRO A 1 93 ? -8.509 -12.524 -7.884 1.00 82.81 93 PRO A CA 1
ATOM 717 C C . PRO A 1 93 ? -9.373 -13.306 -6.880 1.00 82.81 93 PRO A C 1
ATOM 719 O O . PRO A 1 93 ? -10.572 -13.440 -7.098 1.00 82.81 93 PRO A O 1
ATOM 722 N N . TYR A 1 94 ? -8.792 -13.834 -5.801 1.00 82.25 94 TYR A N 1
ATOM 723 C CA . TYR A 1 94 ? -9.469 -14.700 -4.827 1.00 82.25 94 TYR A CA 1
ATOM 724 C C . TYR A 1 94 ? -9.712 -14.023 -3.471 1.00 82.25 94 TYR A C 1
ATOM 726 O O . TYR A 1 94 ? -10.194 -14.666 -2.539 1.00 82.25 94 TYR A O 1
ATOM 734 N N . VAL A 1 95 ? -9.348 -12.747 -3.327 1.00 82.38 95 VAL A N 1
ATOM 735 C CA . VAL A 1 95 ? -9.516 -11.991 -2.080 1.00 82.38 95 VAL A CA 1
ATOM 736 C C . VAL A 1 95 ? -10.677 -11.008 -2.181 1.00 82.38 95 VAL A C 1
ATOM 738 O O . VAL A 1 95 ? -11.012 -10.519 -3.256 1.00 82.38 95 VAL A O 1
ATOM 741 N N . HIS A 1 96 ? -11.291 -10.708 -1.039 1.00 83.38 96 HIS A N 1
ATOM 742 C CA . HIS A 1 96 ? -12.409 -9.770 -0.949 1.00 83.38 96 HIS A CA 1
ATOM 743 C C . HIS A 1 96 ? -11.916 -8.329 -1.064 1.00 83.38 96 HIS A C 1
ATOM 745 O O . HIS A 1 96 ? -12.529 -7.520 -1.759 1.00 83.38 96 HIS A O 1
ATOM 751 N N . HIS A 1 97 ? -10.805 -8.028 -0.384 1.00 82.69 97 HIS A N 1
ATOM 752 C CA . HIS A 1 97 ? -10.148 -6.726 -0.396 1.00 82.69 97 HIS A CA 1
ATOM 753 C C . HIS A 1 97 ? -8.645 -6.873 -0.632 1.00 82.69 97 HIS A C 1
ATOM 755 O O . HIS A 1 97 ? -8.054 -7.918 -0.354 1.00 82.69 97 HIS A O 1
ATOM 761 N N . LEU A 1 98 ? -8.015 -5.788 -1.071 1.00 84.19 98 LEU A N 1
ATOM 762 C CA . LEU A 1 98 ? -6.567 -5.615 -1.041 1.00 84.19 98 LEU A CA 1
ATOM 763 C C . LEU A 1 98 ? -6.207 -4.581 0.026 1.00 84.19 98 LEU A C 1
ATOM 765 O O . LEU A 1 98 ? -6.919 -3.603 0.184 1.00 84.19 98 LEU A O 1
ATOM 769 N N . LEU A 1 99 ? -5.115 -4.792 0.750 1.00 84.00 99 LEU A N 1
ATOM 770 C CA . LEU A 1 99 ? -4.450 -3.800 1.586 1.00 84.00 99 LEU A CA 1
ATOM 771 C C . LEU A 1 99 ? -3.241 -3.289 0.796 1.00 84.00 99 LEU A C 1
ATOM 773 O O . LEU A 1 99 ? -2.253 -3.999 0.596 1.00 84.00 99 LEU A O 1
ATOM 777 N N . VAL A 1 100 ? -3.381 -2.073 0.273 1.00 83.19 100 VAL A N 1
ATOM 778 C CA . VAL A 1 100 ? -2.396 -1.412 -0.590 1.00 83.19 100 VAL A CA 1
ATOM 779 C C . VAL A 1 100 ? -1.389 -0.651 0.261 1.00 83.19 100 VAL A C 1
ATOM 781 O O . VAL A 1 100 ? -1.773 0.242 1.007 1.00 83.19 100 VAL A O 1
ATOM 784 N N . LEU A 1 101 ? -0.107 -0.986 0.121 1.00 83.81 101 LEU A N 1
ATOM 785 C CA . LEU A 1 101 ? 0.982 -0.444 0.936 1.00 83.81 101 LEU A CA 1
ATOM 786 C C . LEU A 1 101 ? 2.131 0.082 0.053 1.00 83.81 101 LEU A C 1
ATOM 788 O O . LEU A 1 101 ? 2.294 -0.383 -1.081 1.00 83.81 101 LEU A O 1
ATOM 792 N N . PRO A 1 102 ? 2.932 1.053 0.525 1.00 84.75 102 PRO A N 1
ATOM 793 C CA . PRO A 1 102 ? 4.090 1.556 -0.214 1.00 84.75 102 PRO A CA 1
ATOM 794 C C . PRO A 1 102 ? 5.257 0.556 -0.199 1.00 84.75 102 PRO A C 1
ATOM 796 O O . PRO A 1 102 ? 5.713 0.138 0.859 1.00 84.75 102 PRO A O 1
ATOM 799 N N . GLY A 1 103 ? 5.809 0.213 -1.368 1.00 83.56 103 GLY A N 1
ATOM 800 C CA . GLY A 1 103 ? 6.854 -0.816 -1.490 1.00 83.56 103 GLY A CA 1
ATOM 801 C C . GLY A 1 103 ? 8.301 -0.374 -1.209 1.00 83.56 103 GLY A C 1
ATOM 802 O O . GLY A 1 103 ? 9.224 -1.140 -1.504 1.00 83.56 103 GLY A O 1
ATOM 803 N N . ARG A 1 104 ? 8.530 0.857 -0.730 1.00 85.94 104 ARG A N 1
ATOM 804 C CA . ARG A 1 104 ? 9.851 1.415 -0.368 1.00 85.94 104 ARG A CA 1
ATOM 805 C C . ARG A 1 104 ? 9.703 2.624 0.561 1.00 85.94 104 ARG A C 1
ATOM 807 O O . ARG A 1 104 ? 8.610 3.163 0.690 1.00 85.94 104 ARG A O 1
ATOM 814 N N . ASN A 1 105 ? 10.818 3.085 1.135 1.00 86.62 105 ASN A N 1
ATOM 815 C CA . ASN A 1 105 ? 10.857 4.359 1.852 1.00 86.62 105 ASN A CA 1
ATOM 816 C C . ASN A 1 105 ? 10.609 5.533 0.884 1.00 86.62 105 ASN A C 1
ATOM 818 O O . ASN A 1 105 ? 11.348 5.680 -0.101 1.00 86.62 105 ASN A O 1
ATOM 822 N N . MET A 1 106 ? 9.582 6.329 1.177 1.00 83.94 106 MET A N 1
ATOM 823 C CA . MET A 1 106 ? 9.105 7.436 0.347 1.00 83.94 106 MET A CA 1
ATOM 824 C C . MET A 1 106 ? 9.659 8.770 0.845 1.00 83.94 106 MET A C 1
ATOM 826 O O . MET A 1 106 ? 9.874 8.953 2.042 1.00 83.94 106 MET A O 1
ATOM 830 N N . VAL A 1 107 ? 9.887 9.703 -0.078 1.00 84.81 107 VAL A N 1
ATOM 831 C CA . VAL A 1 107 ? 10.224 11.101 0.237 1.00 84.81 107 VAL A CA 1
ATOM 832 C C . VAL A 1 107 ? 9.050 12.028 -0.077 1.00 84.81 107 VAL A C 1
ATOM 834 O O . VAL A 1 107 ? 8.072 11.617 -0.703 1.00 84.81 107 VAL A O 1
ATOM 837 N N . LYS A 1 108 ? 9.137 13.290 0.354 1.00 80.25 108 LYS A N 1
ATOM 838 C CA . LYS A 1 108 ? 8.064 14.284 0.190 1.00 80.25 108 LYS A CA 1
ATOM 839 C C . LYS A 1 108 ? 7.665 14.470 -1.279 1.00 80.25 108 LYS A C 1
ATOM 841 O O . LYS A 1 108 ? 6.492 14.662 -1.587 1.00 80.25 108 LYS A O 1
ATOM 846 N N . GLU A 1 109 ? 8.633 14.360 -2.180 1.00 84.56 109 GLU A N 1
ATOM 847 C CA . GLU A 1 109 ? 8.473 14.523 -3.623 1.00 84.56 109 GLU A CA 1
ATOM 848 C C . GLU A 1 109 ? 7.748 13.345 -4.285 1.00 84.56 109 GLU A C 1
ATOM 850 O O . GLU A 1 109 ? 7.214 13.509 -5.380 1.00 84.56 109 GLU A O 1
ATOM 855 N N . ASP A 1 110 ? 7.690 12.170 -3.644 1.00 77.19 110 ASP A N 1
ATOM 856 C CA . ASP A 1 110 ? 7.104 10.971 -4.251 1.00 77.19 110 ASP A CA 1
ATOM 857 C C . ASP A 1 110 ? 5.567 11.053 -4.364 1.00 77.19 110 ASP A C 1
ATOM 859 O O . ASP A 1 110 ? 4.991 10.336 -5.172 1.00 77.19 110 ASP A O 1
ATOM 863 N N . GLN A 1 111 ? 4.892 11.956 -3.635 1.00 63.50 111 GLN A N 1
ATOM 864 C CA . GLN A 1 111 ? 3.432 12.198 -3.701 1.00 63.50 111 GLN A CA 1
ATOM 865 C C . GLN A 1 111 ? 2.542 10.939 -3.520 1.00 63.50 111 GLN A C 1
ATOM 867 O O . GLN A 1 111 ? 1.390 10.902 -3.962 1.00 63.50 111 GLN A O 1
ATOM 872 N N . ILE A 1 112 ? 3.038 9.905 -2.831 1.00 57.66 112 ILE A N 1
ATOM 873 C CA . ILE A 1 112 ? 2.309 8.655 -2.550 1.00 57.66 112 ILE A CA 1
ATOM 874 C C . ILE A 1 112 ? 1.865 8.623 -1.087 1.00 57.66 112 ILE A C 1
ATOM 876 O O . ILE A 1 112 ? 2.706 8.404 -0.229 1.00 57.66 112 ILE A O 1
ATOM 880 N N . PHE A 1 113 ? 0.565 8.750 -0.797 1.00 52.41 113 PHE A N 1
ATOM 881 C CA . PHE A 1 113 ? -0.049 8.370 0.494 1.00 52.41 113 PHE A CA 1
ATOM 882 C C . PHE A 1 113 ? -1.550 8.129 0.277 1.00 52.41 113 PHE A C 1
ATOM 884 O O . PHE A 1 113 ? -2.173 9.041 -0.274 1.00 52.41 113 PHE A O 1
ATOM 891 N N . PRO A 1 114 ? -2.168 6.993 0.688 1.00 49.50 114 PRO A N 1
ATOM 892 C CA . PRO A 1 114 ? -2.007 6.347 1.998 1.00 49.50 114 PRO A CA 1
ATOM 893 C C . PRO A 1 114 ? -2.015 4.790 2.001 1.00 49.50 114 PRO A C 1
ATOM 895 O O . PRO A 1 114 ? -2.141 4.122 0.978 1.00 49.50 114 PRO A O 1
ATOM 898 N N . TRP A 1 115 ? -1.865 4.245 3.213 1.00 52.47 115 TRP A N 1
ATOM 899 C CA . TRP A 1 115 ? -1.405 2.902 3.602 1.00 52.47 115 TRP A CA 1
ATOM 900 C C . TRP A 1 115 ? -2.445 1.780 3.594 1.00 52.47 115 TRP A C 1
ATOM 902 O O . TRP A 1 115 ? -2.119 0.645 3.922 1.00 52.47 115 TRP A O 1
ATOM 912 N N . LEU A 1 116 ? -3.704 2.072 3.292 1.00 49.28 116 LEU A N 1
ATOM 913 C CA . LEU A 1 116 ? -4.744 1.053 3.256 1.00 49.28 116 LEU A CA 1
ATOM 914 C C . LEU A 1 116 ? -5.874 1.542 2.369 1.00 49.28 116 LEU A C 1
ATOM 916 O O . LEU A 1 116 ? -6.620 2.451 2.716 1.00 49.28 116 LEU A O 1
ATOM 920 N N . VAL A 1 117 ? -5.971 0.931 1.197 1.00 49.84 117 VAL A N 1
ATOM 921 C CA . VAL A 1 117 ? -7.042 1.180 0.241 1.00 49.84 117 VAL A CA 1
ATOM 922 C C . VAL A 1 117 ? -7.887 -0.071 0.159 1.00 49.84 117 VAL A C 1
ATOM 924 O O . VAL A 1 117 ? -7.439 -1.064 -0.401 1.00 49.84 117 VAL A O 1
ATOM 927 N N . ARG A 1 118 ? -9.117 -0.017 0.671 1.00 49.56 118 ARG A N 1
ATOM 928 C CA . ARG A 1 118 ? -10.105 -1.075 0.466 1.00 49.56 118 ARG A CA 1
ATOM 929 C C . ARG A 1 118 ? -10.543 -1.075 -0.999 1.00 49.56 118 ARG A C 1
ATOM 931 O O . ARG A 1 118 ? -11.355 -0.254 -1.407 1.00 49.56 118 ARG A O 1
ATOM 938 N N . TYR A 1 119 ? -10.045 -2.023 -1.784 1.00 52.81 119 TYR A N 1
ATOM 939 C CA . TYR A 1 119 ? -10.551 -2.248 -3.138 1.00 52.81 119 TYR A CA 1
ATOM 940 C C . TYR A 1 119 ? -11.532 -3.421 -3.145 1.00 52.81 119 TYR A C 1
ATOM 942 O O . TYR A 1 119 ? -11.127 -4.561 -2.921 1.00 52.81 119 TYR A O 1
ATOM 950 N N . ARG A 1 120 ? -12.820 -3.157 -3.395 1.00 47.50 120 ARG A N 1
ATOM 951 C CA . ARG A 1 120 ? -13.795 -4.207 -3.714 1.00 47.50 120 ARG A CA 1
ATOM 952 C C . ARG A 1 120 ? -13.719 -4.458 -5.217 1.00 47.50 120 ARG A C 1
ATOM 954 O O . ARG A 1 120 ? -13.980 -3.549 -5.996 1.00 47.50 120 ARG A O 1
ATOM 961 N N . LEU A 1 121 ? -13.402 -5.687 -5.621 1.00 50.88 121 LEU A N 1
ATOM 962 C CA . LEU A 1 121 ? -13.496 -6.126 -7.016 1.00 50.88 121 LEU A CA 1
ATOM 963 C C . LEU A 1 121 ? -14.970 -6.099 -7.466 1.00 50.88 121 LEU A C 1
ATOM 965 O O . LEU A 1 121 ? -15.671 -7.106 -7.412 1.00 50.88 121 LEU A O 1
ATOM 969 N N . THR A 1 122 ? -15.480 -4.938 -7.878 1.00 38.56 122 THR A N 1
ATOM 970 C CA . THR A 1 122 ? -16.764 -4.819 -8.578 1.00 38.56 122 THR A CA 1
ATOM 971 C C . THR A 1 122 ? -16.540 -4.778 -10.088 1.00 38.56 122 THR A C 1
ATOM 973 O O . THR A 1 122 ? -15.528 -4.305 -10.597 1.00 38.56 122 THR A O 1
ATOM 976 N N . ARG A 1 123 ? -17.510 -5.336 -10.819 1.00 34.59 123 ARG A N 1
ATOM 977 C CA . ARG A 1 123 ? -17.472 -5.776 -12.228 1.00 34.59 123 ARG A CA 1
ATOM 978 C C . ARG A 1 123 ? -17.101 -4.737 -13.310 1.00 34.59 123 ARG A C 1
ATOM 980 O O . ARG A 1 123 ? -17.193 -5.067 -14.489 1.00 34.59 123 ARG A O 1
ATOM 987 N N . ARG A 1 124 ? -16.696 -3.510 -12.977 1.00 35.69 124 ARG A N 1
ATOM 988 C CA . ARG A 1 124 ? -16.252 -2.491 -13.945 1.00 35.69 124 ARG A CA 1
ATOM 989 C C . ARG A 1 124 ? -15.109 -1.660 -13.362 1.00 35.69 124 ARG A C 1
ATOM 991 O O . ARG A 1 124 ? -15.347 -0.691 -12.656 1.00 35.69 124 ARG A O 1
ATOM 998 N N . GLY A 1 125 ? -13.885 -2.067 -13.693 1.00 34.72 125 GLY A N 1
ATOM 999 C CA . GLY A 1 125 ? -12.647 -1.374 -13.314 1.00 34.72 125 GLY A CA 1
ATOM 1000 C C . GLY A 1 125 ? -11.376 -2.179 -13.604 1.00 34.72 125 GLY A C 1
ATOM 1001 O O . GLY A 1 125 ? -10.470 -2.192 -12.789 1.00 34.72 125 GLY A O 1
ATOM 1002 N N . SER A 1 126 ? -11.365 -2.902 -14.734 1.00 31.81 126 SER A N 1
ATOM 1003 C CA . SER A 1 126 ? -10.222 -3.557 -15.409 1.00 31.81 126 SER A CA 1
ATOM 1004 C C . SER A 1 126 ? -9.245 -4.430 -14.594 1.00 31.81 126 SER A C 1
ATOM 1006 O O . SER A 1 126 ? -8.188 -3.988 -14.157 1.00 31.81 126 SER A O 1
ATOM 1008 N N . LEU A 1 127 ? -9.516 -5.742 -14.610 1.00 30.36 127 LEU A N 1
ATOM 1009 C CA . LEU A 1 127 ? -8.502 -6.800 -14.653 1.00 30.36 127 LEU A CA 1
ATOM 1010 C C . LEU A 1 127 ? -8.527 -7.386 -16.079 1.00 30.36 127 LEU A C 1
ATOM 1012 O O . LEU A 1 127 ? -9.532 -7.979 -16.464 1.00 30.36 127 LEU A O 1
ATOM 1016 N N . LEU A 1 128 ? -7.473 -7.193 -16.879 1.00 21.98 128 LEU A N 1
ATOM 1017 C CA . LEU A 1 128 ? -7.310 -7.863 -18.178 1.00 21.98 128 LEU A CA 1
ATOM 1018 C C . LEU A 1 128 ? -6.145 -8.853 -18.064 1.00 21.98 128 LEU A C 1
ATOM 1020 O O . LEU A 1 128 ? -5.018 -8.444 -17.793 1.00 21.98 128 LEU A O 1
ATOM 1024 N N . TRP A 1 129 ? -6.423 -10.140 -18.261 1.00 21.47 129 TRP A N 1
ATOM 1025 C CA . TRP A 1 129 ? -5.423 -11.207 -18.349 1.00 21.47 129 TRP A CA 1
ATOM 1026 C C . TRP A 1 129 ? -5.380 -11.748 -19.788 1.00 21.47 129 TRP A C 1
ATOM 1028 O O . TRP A 1 129 ? -6.450 -12.065 -20.309 1.00 21.47 129 TRP A O 1
ATOM 1038 N N . PRO A 1 130 ? -4.210 -11.867 -20.448 1.00 22.69 130 PRO A N 1
ATOM 1039 C CA . PRO A 1 130 ? -4.095 -12.571 -21.722 1.00 22.69 130 PRO A CA 1
ATOM 1040 C C . PRO A 1 130 ? -3.589 -14.020 -21.560 1.00 22.69 130 PRO A C 1
ATOM 1042 O O . PRO A 1 130 ? -2.687 -14.314 -20.781 1.00 22.69 130 PRO A O 1
ATOM 1045 N N . ASP A 1 131 ? -4.154 -14.914 -22.372 1.00 21.66 131 ASP A N 1
ATOM 1046 C CA . ASP A 1 131 ? -4.011 -16.381 -22.370 1.00 21.66 131 ASP A CA 1
ATOM 1047 C C . ASP A 1 131 ? -2.674 -16.965 -22.901 1.00 21.66 131 ASP A C 1
ATOM 1049 O O . ASP A 1 131 ? -2.660 -18.110 -23.355 1.00 21.66 131 ASP A O 1
ATOM 1053 N N . ARG A 1 132 ? -1.522 -16.264 -22.895 1.00 20.61 132 ARG A N 1
ATOM 1054 C CA . ARG A 1 132 ? -0.262 -16.860 -23.424 1.00 20.61 132 ARG A CA 1
ATOM 1055 C C . ARG A 1 132 ? 1.034 -16.530 -22.657 1.00 20.61 132 ARG A C 1
ATOM 1057 O O . ARG A 1 132 ? 1.179 -15.417 -22.165 1.00 20.61 132 ARG A O 1
ATOM 1064 N N . PRO A 1 133 ? 2.013 -17.466 -22.590 1.00 25.33 133 PRO A N 1
ATOM 1065 C CA . PRO A 1 133 ? 3.058 -17.475 -21.555 1.00 25.33 133 PRO A CA 1
ATOM 1066 C C . PRO A 1 133 ? 4.350 -16.693 -21.876 1.00 25.33 133 PRO A C 1
ATOM 1068 O O . PRO A 1 133 ? 5.387 -17.014 -21.303 1.00 25.33 133 PRO A O 1
ATOM 1071 N N . ALA A 1 134 ? 4.348 -15.706 -22.781 1.00 22.91 134 ALA A N 1
ATOM 1072 C CA . ALA A 1 134 ? 5.605 -15.107 -23.272 1.00 22.91 134 ALA A CA 1
ATOM 1073 C C . ALA A 1 134 ? 5.692 -13.567 -23.268 1.00 22.91 134 ALA A C 1
ATOM 1075 O O . ALA A 1 134 ? 6.743 -13.040 -23.622 1.00 22.91 134 ALA A O 1
ATOM 1076 N N . ASP A 1 135 ? 4.664 -12.842 -22.820 1.00 20.11 135 ASP A N 1
ATOM 1077 C CA . ASP A 1 135 ? 4.714 -11.375 -22.738 1.00 20.11 135 ASP A CA 1
ATOM 1078 C C . ASP A 1 135 ? 4.997 -10.896 -21.302 1.00 20.11 135 ASP A C 1
ATOM 1080 O O . ASP A 1 135 ? 4.490 -11.494 -20.346 1.00 20.11 135 ASP A O 1
ATOM 1084 N N . PRO A 1 136 ? 5.781 -9.813 -21.099 1.00 23.89 136 PRO A N 1
ATOM 1085 C CA . PRO A 1 136 ? 5.963 -9.226 -19.778 1.00 23.89 136 PRO A CA 1
ATOM 1086 C C . PRO A 1 136 ? 4.595 -8.842 -19.212 1.00 23.89 136 PRO A C 1
ATOM 1088 O O . PRO A 1 136 ? 3.881 -8.006 -19.767 1.00 23.89 136 PRO A O 1
ATOM 1091 N N . VAL A 1 137 ? 4.232 -9.489 -18.104 1.00 26.31 137 VAL A N 1
ATOM 1092 C CA . VAL A 1 137 ? 2.943 -9.334 -17.433 1.00 26.31 137 VAL A CA 1
ATOM 1093 C C . VAL A 1 137 ? 2.728 -7.857 -17.096 1.00 26.31 137 VAL A C 1
ATOM 1095 O O . VAL A 1 137 ? 3.308 -7.335 -16.142 1.00 26.31 137 VAL A O 1
ATOM 1098 N N . ARG A 1 138 ? 1.867 -7.167 -17.854 1.00 26.64 138 ARG A N 1
ATOM 1099 C CA . ARG A 1 138 ? 1.268 -5.906 -17.405 1.00 26.64 138 ARG A CA 1
ATOM 1100 C C . ARG A 1 138 ? 0.251 -6.253 -16.323 1.00 26.64 138 ARG A C 1
ATOM 1102 O O . ARG A 1 138 ? -0.921 -6.478 -16.603 1.00 26.64 138 ARG A O 1
ATOM 1109 N N . VAL A 1 139 ? 0.737 -6.376 -15.089 1.00 31.98 139 VAL A N 1
ATOM 1110 C CA . VAL A 1 139 ? -0.114 -6.523 -13.902 1.00 31.98 139 VAL A CA 1
ATOM 1111 C C . VAL A 1 139 ? -0.951 -5.240 -13.773 1.00 31.98 139 VAL A C 1
ATOM 1113 O O . VAL A 1 139 ? -0.459 -4.168 -14.101 1.00 31.98 139 VAL A O 1
ATOM 1116 N N . GLY A 1 140 ? -2.225 -5.378 -13.400 1.00 41.50 140 GLY A N 1
ATOM 1117 C CA . GLY A 1 140 ? -3.319 -4.415 -13.591 1.00 41.50 140 GLY A CA 1
ATOM 1118 C C . GLY A 1 140 ? -3.004 -2.918 -13.464 1.00 41.50 140 GLY A C 1
ATOM 1119 O O . GLY A 1 140 ? -2.370 -2.470 -12.513 1.00 41.50 140 GLY A O 1
ATOM 1120 N N . HIS A 1 141 ? -3.543 -2.140 -14.407 1.00 35.41 141 HIS A N 1
ATOM 1121 C CA . HIS A 1 141 ? -3.731 -0.701 -14.251 1.00 35.41 141 HIS A CA 1
ATOM 1122 C C . HIS A 1 141 ? -4.848 -0.476 -13.226 1.00 35.41 141 HIS A C 1
ATOM 1124 O O . HIS A 1 141 ? -6.006 -0.807 -13.486 1.00 35.41 141 HIS A O 1
ATOM 1130 N N . PHE A 1 142 ? -4.499 0.050 -12.053 1.00 44.53 142 PHE A N 1
ATOM 1131 C CA . PHE A 1 142 ? -5.474 0.397 -11.028 1.00 44.53 142 PHE A CA 1
ATOM 1132 C C . PHE A 1 142 ? -5.988 1.807 -11.311 1.00 44.53 142 PHE A C 1
ATOM 1134 O O . PHE A 1 142 ? -5.296 2.777 -11.022 1.00 44.53 142 PHE A O 1
ATOM 1141 N N . SER A 1 143 ? -7.196 1.920 -11.864 1.00 36.59 143 SER A N 1
ATOM 1142 C CA . SER A 1 143 ? -7.963 3.166 -11.871 1.00 36.59 143 SER A CA 1
ATOM 1143 C C . SER A 1 143 ? -9.243 2.965 -11.061 1.00 36.59 143 SER A C 1
ATOM 1145 O O . SER A 1 143 ? -10.022 2.040 -11.295 1.00 36.59 143 SER A O 1
ATOM 1147 N N . GLY A 1 144 ? -9.438 3.790 -10.034 1.00 41.19 144 GLY A N 1
ATOM 1148 C CA . GLY A 1 144 ? -10.598 3.688 -9.153 1.00 41.19 144 GLY A CA 1
ATOM 1149 C C . GLY A 1 144 ? -10.773 4.929 -8.2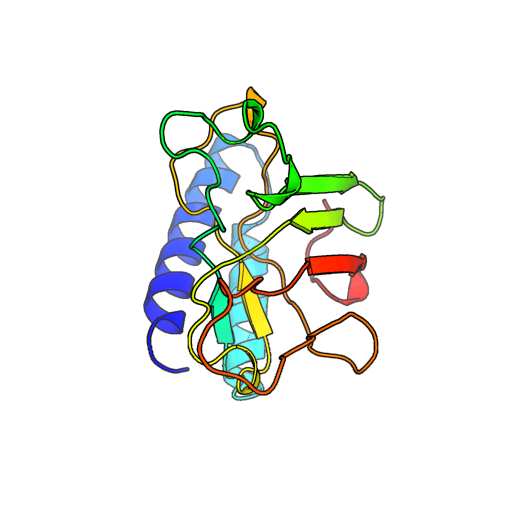88 1.00 41.19 144 GLY A C 1
ATOM 1150 O O . GLY A 1 144 ? -9.795 5.519 -7.833 1.00 41.19 144 GLY A O 1
ATOM 1151 N N . SER A 1 145 ? -12.027 5.328 -8.072 1.00 37.34 145 SER A N 1
ATOM 1152 C CA . SER A 1 145 ? -12.404 6.373 -7.117 1.00 37.34 145 SER A CA 1
ATOM 1153 C C . SER A 1 145 ? -12.785 5.737 -5.784 1.00 37.34 145 SER A C 1
ATOM 1155 O O . SER A 1 145 ? -13.664 4.875 -5.771 1.00 37.34 145 SER A O 1
ATOM 1157 N N . LEU A 1 146 ? -12.169 6.168 -4.684 1.00 46.78 146 LEU A N 1
ATOM 1158 C CA . LEU A 1 146 ? -12.570 5.768 -3.334 1.00 46.78 146 LEU A CA 1
ATOM 1159 C C . LEU A 1 146 ? -13.513 6.825 -2.768 1.00 46.78 146 LEU A C 1
ATOM 1161 O O . LEU A 1 146 ? -13.140 7.997 -2.718 1.00 46.78 146 LEU A O 1
ATOM 1165 N N . ARG A 1 147 ? -14.717 6.404 -2.372 1.00 38.78 147 ARG A N 1
ATOM 1166 C CA . ARG A 1 147 ? -15.699 7.252 -1.685 1.00 38.78 147 ARG A CA 1
ATOM 1167 C C . ARG A 1 147 ? -15.574 7.107 -0.171 1.00 38.78 147 ARG A C 1
ATOM 1169 O O . ARG A 1 147 ? -15.166 6.058 0.326 1.00 38.78 147 ARG A O 1
ATOM 1176 N N . SER A 1 148 ? -16.033 8.116 0.555 1.00 39.56 148 SER A N 1
ATOM 1177 C CA . SER A 1 148 ? -16.065 8.165 2.019 1.00 39.56 148 SER A CA 1
ATOM 1178 C C . SER A 1 148 ? -17.018 7.122 2.580 1.00 39.56 148 SER A C 1
ATOM 1180 O O . SER A 1 148 ? -16.887 6.692 3.710 1.00 39.56 148 SER A O 1
ATOM 1182 N N . ASP A 1 149 ? -17.972 6.662 1.780 1.00 35.44 149 ASP A N 1
ATOM 1183 C CA . ASP A 1 149 ? -18.913 5.625 2.198 1.00 35.44 149 ASP A CA 1
ATOM 1184 C C . ASP A 1 149 ? -18.310 4.217 2.039 1.00 35.44 149 ASP A C 1
ATOM 1186 O O . ASP A 1 149 ? -18.737 3.263 2.690 1.00 35.44 149 ASP A O 1
ATOM 1190 N N . ASP A 1 150 ? -17.267 4.077 1.211 1.00 40.50 150 ASP A N 1
ATOM 1191 C CA . ASP A 1 150 ? -16.489 2.843 1.079 1.00 40.50 150 ASP A CA 1
ATOM 1192 C C . ASP A 1 150 ? -15.434 2.708 2.196 1.00 40.50 150 ASP A C 1
ATOM 1194 O O . ASP A 1 150 ? -14.790 1.652 2.311 1.00 40.50 150 ASP A O 1
ATOM 1198 N N . TRP A 1 151 ? -15.279 3.753 3.028 1.00 41.28 151 TRP A N 1
ATOM 1199 C CA . TRP A 1 151 ? -14.170 3.938 3.958 1.00 41.28 151 TRP A CA 1
ATOM 1200 C C . TRP A 1 151 ? -14.516 4.786 5.200 1.00 41.28 151 TRP A C 1
ATOM 1202 O O . TRP A 1 151 ? -14.794 5.965 5.056 1.00 41.28 151 TRP A O 1
ATOM 1212 N N . PRO A 1 152 ? -14.368 4.301 6.447 1.00 31.44 152 PRO A N 1
ATOM 1213 C CA . PRO A 1 152 ? -14.706 5.076 7.655 1.00 31.44 152 PRO A CA 1
ATOM 1214 C C . PRO A 1 152 ? -13.741 6.245 7.970 1.00 31.44 152 PRO A C 1
ATOM 1216 O O . PRO A 1 152 ? -13.658 6.688 9.113 1.00 31.44 152 PRO A O 1
ATOM 1219 N N . MET A 1 153 ? -12.973 6.743 6.994 1.00 37.09 153 MET A N 1
ATOM 1220 C CA . MET A 1 153 ? -12.020 7.834 7.172 1.00 37.09 153 MET A CA 1
ATOM 1221 C C . MET A 1 153 ? -12.324 9.004 6.228 1.00 37.09 153 MET A C 1
ATOM 1223 O O . MET A 1 153 ? -12.018 8.934 5.039 1.00 37.09 153 MET A O 1
ATOM 1227 N N . SER A 1 154 ? -12.861 10.102 6.762 1.00 32.00 154 SER A N 1
ATOM 1228 C CA . SER A 1 154 ? -12.782 11.414 6.112 1.00 32.00 154 SER A CA 1
ATOM 1229 C C . SER A 1 154 ? -11.357 11.963 6.256 1.00 32.00 154 SER A C 1
ATOM 1231 O O . SER A 1 154 ? -10.796 11.931 7.357 1.00 32.00 154 SER A O 1
ATOM 1233 N N . LEU A 1 155 ? -10.753 12.386 5.142 1.00 36.91 155 LEU A N 1
ATOM 1234 C CA . LEU A 1 155 ? -9.437 13.038 5.108 1.00 36.91 155 LEU A CA 1
ATOM 1235 C C . LEU A 1 155 ? -9.484 14.451 5.686 1.00 36.91 1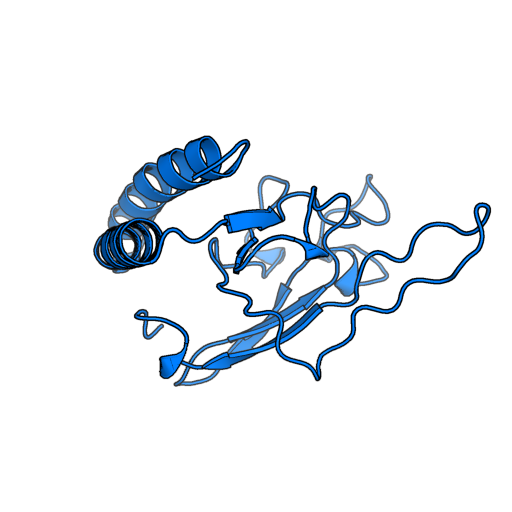55 LEU A C 1
ATOM 1237 O O . LEU A 1 155 ? -10.529 15.114 5.511 1.00 36.91 155 LEU A O 1
#

pLDDT: mean 70.88, std 22.83, range [20.11, 94.25]

Radius of gyration: 15.67 Å; Cα contacts (8 Å, |Δi|>4): 244; chains: 1; bounding box: 37×33×40 Å

Nearest PDB structures (foldseek):
  1u8v-assembly1_C  TM=9.857E-01  e=3.656E-10  Clostridium aminobutyricum
  6vjr-assembly1_D  TM=9.859E-01  e=1.157E-08  Nitrosopumilus maritimus SCM1
  2yyl-assembly1_A  TM=8.033E-01  e=9.340E-05  Thermus thermophilus HB8
  2yyi-assembly1_A  TM=8.036E-01  e=1.294E-04  Thermus thermophilus HB8
  2yyj-assembly1_A  TM=8.018E-01  e=1.793E-04  Thermus thermophilus HB8

Mean pr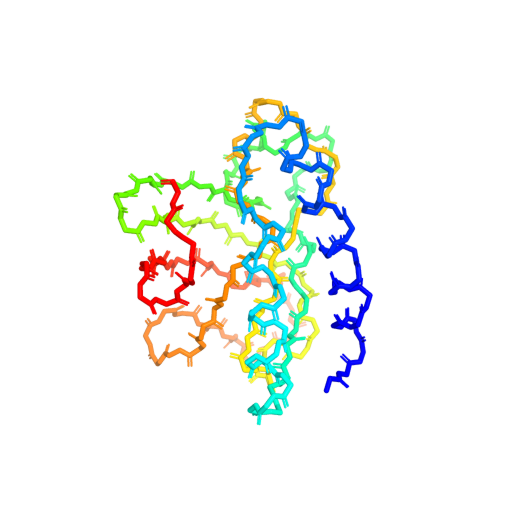edicted aligned error: 9.99 Å